Protein AF-A0A538KLI9-F1 (afdb_monomer_lite)

Secondary structure (DSSP, 8-state):
----------SS-TTHHHHHHHHHHH-HHHHHHS-SHHHHHHHHHHHHHHHHHHHHHHHHHS------SSS-HHHHHHTSHHHHHHHHHHHHHHHHHHHHH--TTSPPS--HHHHHHHHHHHHHHHTT-

Structure (mmCIF, N/CA/C/O backbone):
data_AF-A0A538KLI9-F1
#
_entry.id   AF-A0A538KLI9-F1
#
loop_
_atom_site.group_PDB
_atom_site.id
_atom_site.type_symbol
_atom_site.label_atom_id
_atom_site.label_alt_id
_atom_site.label_comp_id
_atom_site.label_asym_id
_atom_site.label_entity_id
_atom_site.label_seq_id
_atom_site.pdbx_PDB_ins_code
_atom_site.Cartn_x
_atom_site.Cartn_y
_atom_site.Cartn_z
_atom_site.occupancy
_atom_site.B_iso_or_equiv
_atom_site.auth_seq_id
_atom_site.auth_comp_id
_atom_site.auth_asym_id
_atom_site.auth_atom_id
_atom_site.pdbx_PDB_model_num
ATOM 1 N N . MET A 1 1 ? 20.007 -25.100 -10.500 1.00 33.69 1 MET A N 1
ATOM 2 C CA . MET A 1 1 ? 20.142 -23.636 -10.361 1.00 33.69 1 MET A CA 1
ATOM 3 C C . MET A 1 1 ? 18.802 -23.105 -9.894 1.00 33.69 1 MET A C 1
ATOM 5 O O . MET A 1 1 ? 17.894 -22.959 -10.701 1.00 33.69 1 MET A O 1
ATOM 9 N N . THR A 1 2 ? 18.644 -22.951 -8.585 1.00 34.31 2 THR A N 1
ATOM 10 C CA . THR A 1 2 ? 17.505 -22.273 -7.959 1.00 34.31 2 THR A CA 1
ATOM 11 C C . THR A 1 2 ? 17.484 -20.839 -8.487 1.00 34.31 2 THR A C 1
ATOM 13 O O . THR A 1 2 ? 18.518 -20.172 -8.437 1.00 34.31 2 THR A O 1
ATOM 16 N N . ARG A 1 3 ? 16.363 -20.380 -9.072 1.00 38.62 3 ARG A N 1
ATOM 17 C CA . ARG A 1 3 ? 16.189 -18.944 -9.347 1.00 38.62 3 ARG A CA 1
ATOM 18 C C . ARG A 1 3 ? 16.449 -18.228 -8.020 1.00 38.62 3 ARG A C 1
ATOM 20 O O . ARG A 1 3 ? 15.915 -18.709 -7.021 1.00 38.62 3 ARG A O 1
ATOM 27 N N . PRO A 1 4 ? 17.275 -17.171 -7.972 1.00 45.72 4 PRO A N 1
ATOM 28 C CA . PRO A 1 4 ? 17.318 -16.345 -6.780 1.00 45.72 4 PRO A CA 1
ATOM 29 C C . PRO A 1 4 ? 15.878 -15.903 -6.543 1.00 45.72 4 PRO A C 1
ATOM 31 O O . PRO A 1 4 ? 15.279 -15.269 -7.412 1.00 45.72 4 PRO A O 1
ATOM 34 N N . GLU A 1 5 ? 15.294 -16.365 -5.441 1.00 45.16 5 GLU A N 1
ATOM 35 C CA . GLU A 1 5 ? 14.025 -15.846 -4.951 1.00 45.16 5 GLU A CA 1
ATOM 36 C C . GLU A 1 5 ? 14.190 -14.333 -4.964 1.00 45.16 5 GLU A C 1
ATOM 38 O O . GLU A 1 5 ? 15.206 -13.840 -4.472 1.00 45.16 5 GLU A O 1
ATOM 43 N N . GLU A 1 6 ? 13.326 -13.618 -5.682 1.00 48.06 6 GLU A N 1
ATOM 44 C CA . GLU A 1 6 ? 13.501 -12.188 -5.892 1.00 48.06 6 GLU A CA 1
ATOM 45 C C . GLU A 1 6 ? 13.534 -11.507 -4.520 1.00 48.06 6 GLU A C 1
ATOM 47 O O . GLU A 1 6 ? 12.506 -11.326 -3.867 1.00 48.06 6 GLU A O 1
ATOM 52 N N . VAL A 1 7 ? 14.740 -11.188 -4.045 1.00 47.38 7 VAL A N 1
ATOM 53 C CA . VAL A 1 7 ? 14.962 -10.492 -2.781 1.00 47.38 7 VAL A CA 1
ATOM 54 C C . VAL A 1 7 ? 14.561 -9.042 -3.019 1.00 47.38 7 VAL A C 1
ATOM 56 O O . VAL A 1 7 ? 15.382 -8.187 -3.348 1.00 47.38 7 VAL A O 1
ATOM 59 N N . TRP A 1 8 ? 13.262 -8.777 -2.936 1.00 54.34 8 TRP A N 1
ATOM 60 C CA . TRP A 1 8 ? 12.710 -7.437 -3.028 1.00 54.34 8 TRP A CA 1
ATOM 61 C C . TRP A 1 8 ? 12.981 -6.712 -1.711 1.00 54.34 8 TRP A C 1
ATOM 63 O O . TRP A 1 8 ? 12.387 -7.033 -0.683 1.00 54.34 8 TRP A O 1
ATOM 73 N N . ILE A 1 9 ? 13.894 -5.739 -1.738 1.00 57.38 9 ILE A N 1
ATOM 74 C CA . ILE A 1 9 ? 14.146 -4.859 -0.594 1.00 57.38 9 ILE A CA 1
ATOM 75 C C . ILE A 1 9 ? 12.858 -4.058 -0.332 1.00 57.38 9 ILE A C 1
ATOM 77 O O . ILE A 1 9 ? 12.334 -3.449 -1.274 1.00 57.38 9 ILE A O 1
ATOM 81 N N . PRO A 1 10 ? 12.317 -4.057 0.899 1.00 59.19 10 PRO A N 1
ATOM 82 C CA . PRO A 1 10 ? 11.134 -3.269 1.214 1.00 59.19 10 PRO A CA 1
ATOM 83 C C . PRO A 1 10 ? 11.416 -1.785 0.946 1.00 59.19 10 PRO A C 1
ATOM 85 O O . PRO A 1 10 ? 12.413 -1.239 1.407 1.00 59.19 10 PRO A O 1
ATOM 88 N N . LEU A 1 11 ? 10.546 -1.136 0.163 1.00 60.56 11 LEU A N 1
ATOM 89 C CA . LEU A 1 11 ? 10.703 0.287 -0.181 1.00 60.56 11 LEU A CA 1
ATOM 90 C C . LEU A 1 11 ? 10.387 1.215 1.002 1.00 60.56 11 LEU A C 1
ATOM 92 O O . LEU A 1 11 ? 10.716 2.396 0.947 1.00 60.56 11 LEU A O 1
ATOM 96 N N . VAL A 1 12 ? 9.720 0.695 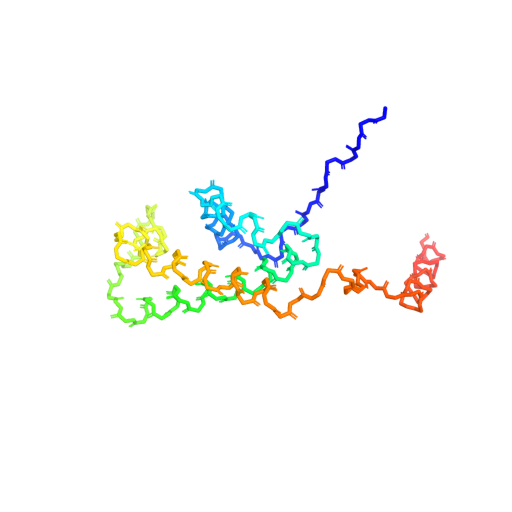2.036 1.00 70.44 12 VAL A N 1
ATOM 97 C CA . VAL A 1 12 ? 9.333 1.411 3.254 1.00 70.44 12 VAL A CA 1
ATOM 98 C C . VAL A 1 12 ? 9.532 0.491 4.453 1.00 70.44 12 VAL A C 1
ATOM 100 O O . VAL A 1 12 ? 9.225 -0.701 4.375 1.00 70.44 12 VAL A O 1
ATOM 103 N N . ASP A 1 13 ? 10.035 1.066 5.543 1.00 69.50 13 ASP A N 1
ATOM 104 C CA . ASP A 1 13 ? 10.257 0.370 6.808 1.00 69.50 13 ASP A CA 1
ATOM 105 C C . ASP A 1 13 ? 8.944 -0.101 7.461 1.00 69.50 13 ASP A C 1
ATOM 107 O O . ASP A 1 13 ? 7.830 0.333 7.141 1.00 69.50 13 ASP A O 1
ATOM 111 N N . GLU A 1 14 ? 9.077 -1.019 8.414 1.00 73.56 14 GLU A N 1
ATOM 112 C CA . GLU A 1 14 ? 7.957 -1.477 9.228 1.00 73.56 14 GLU A CA 1
ATOM 113 C C . GLU A 1 14 ? 7.344 -0.325 10.050 1.00 73.56 14 GLU A C 1
ATOM 115 O O . GLU A 1 14 ? 8.064 0.568 10.507 1.00 73.56 14 GLU A O 1
ATOM 120 N N . PRO A 1 15 ? 6.010 -0.324 10.264 1.00 84.50 15 PRO A N 1
ATOM 121 C CA . PRO A 1 15 ? 5.078 -1.436 10.019 1.00 84.50 15 PRO A CA 1
ATOM 122 C C . PRO A 1 15 ? 4.242 -1.328 8.729 1.00 84.50 15 PRO A C 1
ATOM 124 O O . PRO A 1 15 ? 3.465 -2.235 8.430 1.00 84.50 15 PRO A O 1
ATOM 127 N N . ILE A 1 16 ? 4.371 -0.248 7.951 1.00 88.56 16 ILE A N 1
ATOM 128 C CA . ILE A 1 16 ? 3.507 0.004 6.778 1.00 88.56 16 ILE A CA 1
ATOM 129 C C . ILE A 1 16 ? 3.690 -1.071 5.701 1.00 88.56 16 ILE A C 1
ATOM 131 O O . ILE A 1 16 ? 2.699 -1.549 5.143 1.00 88.56 16 ILE A O 1
ATOM 135 N N . GLY A 1 17 ? 4.937 -1.484 5.444 1.00 89.00 17 GLY A N 1
ATOM 136 C CA . GLY A 1 17 ? 5.234 -2.557 4.494 1.00 89.00 17 GLY A CA 1
ATOM 137 C C . GLY A 1 17 ? 4.480 -3.850 4.818 1.00 89.00 17 GLY A C 1
ATOM 138 O O . GLY A 1 17 ? 3.825 -4.425 3.949 1.00 89.00 17 GLY A O 1
ATOM 139 N N . THR A 1 18 ? 4.489 -4.250 6.092 1.00 90.50 18 THR A N 1
ATOM 140 C CA . THR A 1 18 ? 3.804 -5.451 6.593 1.00 90.50 18 THR A CA 1
ATOM 141 C C . THR A 1 18 ? 2.287 -5.343 6.474 1.00 90.50 18 THR A C 1
ATOM 143 O O . THR A 1 18 ? 1.637 -6.310 6.081 1.00 90.50 18 THR A O 1
ATOM 146 N N . ILE A 1 19 ? 1.710 -4.168 6.748 1.00 93.12 19 ILE A N 1
ATOM 147 C CA . ILE A 1 19 ? 0.264 -3.933 6.606 1.00 93.12 19 ILE A CA 1
ATOM 148 C C . ILE A 1 19 ? -0.176 -4.143 5.157 1.00 93.12 19 ILE A C 1
ATOM 150 O O . ILE A 1 19 ? -1.122 -4.884 4.907 1.00 93.12 19 ILE A O 1
ATOM 154 N N . VAL A 1 20 ? 0.514 -3.521 4.198 1.00 94.69 20 VAL A N 1
ATOM 155 C CA . VAL A 1 20 ? 0.164 -3.663 2.776 1.00 94.69 20 VAL A CA 1
ATOM 156 C C . VAL A 1 20 ? 0.367 -5.101 2.304 1.00 94.69 20 VAL A C 1
ATOM 158 O O . VAL A 1 20 ? -0.502 -5.623 1.612 1.00 94.69 20 VAL A O 1
ATOM 161 N N . ALA A 1 21 ? 1.458 -5.759 2.709 1.00 92.38 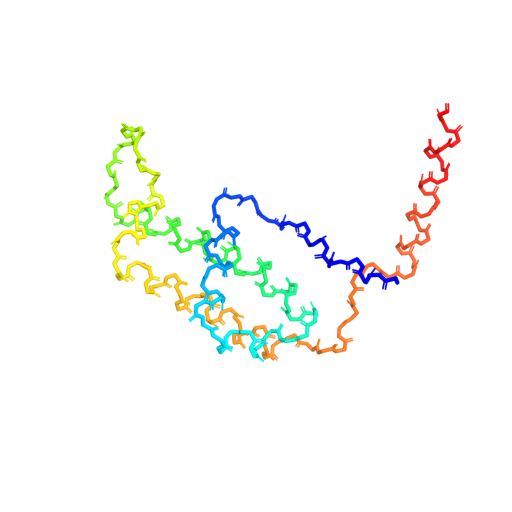21 ALA A N 1
ATOM 162 C CA . ALA A 1 21 ? 1.710 -7.155 2.357 1.00 92.38 21 ALA A CA 1
ATOM 163 C C . ALA A 1 21 ? 0.612 -8.094 2.884 1.00 92.38 21 ALA A C 1
ATOM 165 O O . ALA A 1 21 ? 0.139 -8.954 2.144 1.00 92.38 21 ALA A O 1
ATOM 166 N N . GLN A 1 22 ? 0.163 -7.902 4.129 1.00 93.94 22 GLN A N 1
ATOM 167 C CA . GLN A 1 22 ? -0.929 -8.691 4.699 1.00 93.94 22 GLN A CA 1
ATOM 168 C C . GLN A 1 22 ? -2.252 -8.439 3.966 1.00 93.94 22 GLN A C 1
ATOM 170 O O . GLN A 1 22 ? -2.953 -9.386 3.631 1.00 93.94 22 GLN A O 1
ATOM 175 N N . ILE A 1 23 ? -2.580 -7.176 3.673 1.00 96.00 23 ILE A N 1
ATOM 176 C CA . ILE A 1 23 ? -3.797 -6.818 2.928 1.00 96.00 23 ILE A CA 1
ATOM 177 C C . ILE A 1 23 ? -3.779 -7.441 1.529 1.00 96.00 23 ILE A C 1
ATOM 179 O O . ILE A 1 23 ? -4.791 -7.975 1.093 1.00 96.00 23 ILE A O 1
ATOM 183 N N . GLN A 1 24 ? -2.641 -7.404 0.836 1.00 95.12 24 GLN A N 1
ATOM 184 C CA . GLN A 1 24 ? -2.484 -8.042 -0.470 1.00 95.12 24 GLN A CA 1
ATOM 185 C C . GLN A 1 24 ? -2.700 -9.563 -0.379 1.00 95.12 24 GLN A C 1
ATOM 187 O O . GLN A 1 24 ? -3.482 -10.110 -1.149 1.00 95.12 24 GLN A O 1
ATOM 192 N N . ALA A 1 25 ? -2.090 -10.229 0.608 1.00 94.62 25 ALA A N 1
ATOM 193 C CA . ALA A 1 25 ? -2.254 -11.669 0.820 1.00 94.62 25 ALA A CA 1
ATOM 194 C C . ALA A 1 25 ? -3.702 -12.075 1.165 1.00 94.62 25 ALA A C 1
ATOM 196 O O . ALA A 1 25 ? -4.154 -13.150 0.767 1.00 94.62 25 ALA A O 1
ATOM 197 N N . ASP A 1 26 ? -4.436 -11.219 1.880 1.00 96.44 26 ASP A N 1
ATOM 198 C CA . ASP A 1 26 ? -5.831 -11.459 2.271 1.00 96.44 26 ASP A CA 1
ATOM 199 C C . ASP A 1 26 ? -6.835 -11.184 1.126 1.00 96.44 26 ASP A C 1
ATOM 201 O O . ASP A 1 26 ? -8.006 -11.571 1.218 1.00 96.44 26 ASP A O 1
ATOM 205 N N . HIS A 1 27 ? -6.406 -10.522 0.045 1.00 96.38 27 HIS A N 1
ATOM 206 C CA . HIS A 1 27 ? -7.262 -10.032 -1.039 1.00 96.38 27 HIS A CA 1
ATOM 207 C C . HIS A 1 27 ? -6.689 -10.381 -2.416 1.00 96.38 27 HIS A C 1
ATOM 209 O O . HIS A 1 27 ? -6.056 -9.556 -3.074 1.00 96.38 27 HIS A O 1
ATOM 215 N N . ALA A 1 28 ? -6.967 -11.602 -2.881 1.00 94.12 28 ALA A N 1
ATOM 216 C CA . ALA A 1 28 ? -6.472 -12.133 -4.156 1.00 94.12 28 ALA A CA 1
ATOM 217 C C . ALA A 1 28 ? -6.842 -11.275 -5.384 1.00 94.12 28 ALA A C 1
ATOM 219 O O . ALA A 1 28 ? -6.159 -11.320 -6.406 1.00 94.12 28 ALA A O 1
ATOM 220 N N . GLU A 1 29 ? -7.908 -10.475 -5.305 1.00 96.19 29 GLU A N 1
ATOM 221 C CA . GLU A 1 29 ? -8.260 -9.511 -6.347 1.00 96.19 29 GLU A CA 1
ATOM 222 C C . GLU A 1 29 ? -7.195 -8.421 -6.550 1.00 96.19 29 GLU A C 1
ATOM 224 O O . GLU A 1 29 ? -7.055 -7.916 -7.660 1.00 96.19 29 GLU A O 1
ATOM 229 N N . ILE A 1 30 ? -6.419 -8.083 -5.513 1.00 97.38 30 ILE A N 1
ATOM 230 C CA . ILE A 1 30 ? -5.311 -7.126 -5.608 1.00 97.38 30 ILE A CA 1
ATOM 231 C C . ILE A 1 30 ? -4.188 -7.729 -6.446 1.00 97.38 30 ILE A C 1
ATOM 233 O O . ILE A 1 30 ? -3.707 -7.067 -7.360 1.00 97.38 30 ILE A O 1
ATOM 237 N N . ASP A 1 31 ? -3.818 -8.987 -6.191 1.00 94.31 31 ASP A N 1
ATOM 238 C CA . ASP A 1 31 ? -2.762 -9.681 -6.938 1.00 94.31 31 ASP A CA 1
ATOM 239 C C . ASP A 1 31 ? -3.060 -9.736 -8.437 1.00 94.31 31 ASP A C 1
ATOM 241 O O . ASP A 1 31 ? -2.172 -9.500 -9.252 1.00 94.31 31 ASP A O 1
ATOM 245 N N . ALA A 1 32 ? -4.320 -9.976 -8.804 1.00 94.94 32 ALA A N 1
ATOM 246 C CA . ALA A 1 32 ? -4.743 -9.988 -10.201 1.00 94.94 32 ALA A CA 1
ATOM 247 C C . ALA A 1 32 ? -4.616 -8.613 -10.888 1.00 94.94 32 ALA A C 1
ATOM 249 O O . ALA A 1 32 ? -4.452 -8.552 -12.102 1.00 94.94 32 ALA A O 1
ATOM 250 N N . LEU A 1 33 ? -4.699 -7.511 -10.135 1.00 96.56 33 LEU A N 1
ATOM 251 C CA . LEU A 1 33 ? -4.576 -6.148 -10.664 1.00 96.56 33 LEU A CA 1
ATOM 252 C C . LEU A 1 33 ? -3.117 -5.705 -10.836 1.00 96.56 33 LEU A C 1
ATOM 254 O O . LEU A 1 33 ? -2.847 -4.780 -11.604 1.00 96.56 33 LEU A O 1
ATOM 258 N N . VAL A 1 34 ? -2.179 -6.331 -10.120 1.00 95.50 34 VAL A N 1
ATOM 259 C CA . VAL A 1 34 ? -0.762 -5.927 -10.075 1.00 95.50 34 VAL A CA 1
ATOM 260 C C . VAL A 1 34 ? 0.180 -7.061 -10.482 1.00 95.50 34 VAL A C 1
ATOM 262 O O . VAL A 1 34 ? 1.306 -7.159 -9.999 1.00 95.50 34 VAL A O 1
ATOM 265 N N . ASP A 1 35 ? -0.289 -7.908 -11.394 1.00 94.44 35 ASP A N 1
ATOM 266 C CA . ASP A 1 35 ? 0.345 -9.156 -11.827 1.00 94.44 35 ASP A CA 1
ATOM 267 C C . ASP A 1 35 ? 1.618 -8.972 -12.673 1.00 94.44 35 ASP A C 1
ATOM 269 O O . ASP A 1 35 ? 2.395 -9.916 -12.845 1.00 94.44 35 ASP A O 1
ATOM 273 N N . THR A 1 36 ? 1.871 -7.761 -13.170 1.00 92.75 36 THR A N 1
ATOM 274 C CA . THR A 1 36 ? 3.113 -7.413 -13.867 1.00 92.75 36 THR A CA 1
ATOM 275 C C . THR A 1 36 ? 4.114 -6.734 -12.934 1.00 92.75 36 THR A C 1
ATOM 277 O O . THR A 1 36 ? 3.719 -5.985 -12.035 1.00 92.75 36 THR A O 1
ATOM 280 N N . PRO A 1 37 ? 5.435 -6.916 -13.128 1.00 90.75 37 PRO A N 1
ATOM 281 C CA . PRO A 1 37 ? 6.411 -6.313 -12.222 1.00 90.75 37 PRO A CA 1
ATOM 282 C C . PRO A 1 37 ? 6.371 -4.769 -12.225 1.00 90.75 37 PRO A C 1
ATOM 284 O O . PRO A 1 37 ? 6.642 -4.148 -11.198 1.00 90.75 37 PRO A O 1
ATOM 287 N N . GLN A 1 38 ? 5.977 -4.143 -13.343 1.00 90.50 38 GLN A N 1
ATOM 288 C CA . GLN A 1 38 ? 5.708 -2.703 -13.466 1.00 90.50 38 GLN A CA 1
ATOM 289 C C . GLN A 1 38 ? 4.611 -2.258 -12.504 1.00 90.50 38 GLN A C 1
ATOM 291 O O . GLN A 1 38 ? 4.806 -1.331 -11.710 1.00 90.50 38 GLN A O 1
ATOM 296 N N . ARG A 1 39 ? 3.463 -2.937 -12.565 1.00 94.25 39 ARG A N 1
ATOM 297 C CA . ARG A 1 39 ? 2.315 -2.637 -11.715 1.00 94.25 39 ARG A CA 1
ATOM 298 C C . ARG A 1 39 ? 2.613 -2.962 -10.263 1.00 94.25 39 ARG A C 1
ATOM 300 O O . ARG A 1 39 ? 2.335 -2.129 -9.412 1.00 94.25 39 ARG A O 1
ATOM 307 N N . LEU A 1 40 ? 3.259 -4.087 -9.966 1.00 93.25 40 LEU A N 1
ATOM 308 C CA . LEU A 1 40 ? 3.635 -4.450 -8.600 1.00 93.25 40 LEU A CA 1
ATOM 309 C C . LEU A 1 40 ? 4.538 -3.393 -7.947 1.00 93.25 40 LEU A C 1
ATOM 311 O O . LEU A 1 40 ? 4.325 -3.013 -6.793 1.00 93.25 40 LEU A O 1
ATOM 315 N N . LEU A 1 41 ? 5.532 -2.887 -8.684 1.00 91.19 41 LEU A N 1
ATOM 316 C CA . LEU A 1 41 ? 6.431 -1.845 -8.192 1.00 91.19 41 LEU A CA 1
ATOM 317 C C . LEU A 1 41 ? 5.686 -0.527 -7.931 1.00 91.19 41 LEU A C 1
ATOM 319 O O . LEU A 1 41 ? 5.845 0.078 -6.864 1.00 91.19 41 LEU A O 1
ATOM 323 N N . ALA A 1 42 ? 4.863 -0.092 -8.888 1.00 93.06 42 ALA A N 1
ATOM 324 C CA . ALA A 1 42 ? 4.053 1.114 -8.748 1.00 93.06 42 ALA A CA 1
ATOM 325 C C . ALA A 1 42 ? 3.067 0.985 -7.578 1.00 93.06 42 ALA A C 1
ATOM 327 O O . ALA A 1 42 ? 3.003 1.866 -6.721 1.00 93.06 42 ALA A O 1
ATOM 328 N N . PHE A 1 43 ? 2.369 -0.146 -7.493 1.00 95.75 43 PHE A N 1
ATOM 329 C CA . PHE A 1 43 ? 1.435 -0.467 -6.425 1.00 95.75 43 PHE A CA 1
ATOM 330 C C . PHE A 1 43 ? 2.087 -0.368 -5.057 1.00 95.75 43 PHE A C 1
ATOM 332 O O . PHE A 1 43 ? 1.603 0.399 -4.234 1.00 95.75 43 PHE A O 1
ATOM 339 N N . ARG A 1 44 ? 3.211 -1.053 -4.815 1.00 93.06 44 ARG A N 1
ATOM 340 C CA . ARG A 1 44 ? 3.900 -0.985 -3.516 1.00 93.06 44 ARG A CA 1
ATOM 341 C C . ARG A 1 44 ? 4.279 0.449 -3.156 1.00 93.06 44 ARG A C 1
ATOM 343 O O . ARG A 1 44 ? 3.994 0.897 -2.050 1.00 93.06 44 ARG A O 1
ATOM 350 N N . THR A 1 45 ? 4.849 1.186 -4.109 1.00 91.62 45 THR A N 1
ATOM 351 C CA . THR A 1 45 ? 5.254 2.586 -3.909 1.00 91.62 45 THR A CA 1
ATOM 352 C C . THR A 1 45 ? 4.075 3.455 -3.470 1.00 91.62 45 THR A C 1
ATOM 354 O O . THR A 1 45 ? 4.150 4.146 -2.453 1.00 91.62 45 THR A O 1
ATOM 357 N N . PHE A 1 46 ? 2.963 3.407 -4.206 1.00 95.38 46 PHE A N 1
ATOM 358 C CA . PHE A 1 46 ? 1.804 4.248 -3.916 1.00 95.38 46 PHE A CA 1
ATOM 359 C C . PHE A 1 46 ? 0.985 3.747 -2.725 1.00 95.38 46 PHE A C 1
ATOM 361 O O . PHE A 1 46 ? 0.477 4.564 -1.958 1.00 95.38 46 PHE A O 1
ATOM 368 N N . ALA A 1 47 ? 0.889 2.433 -2.520 1.00 96.38 47 ALA A N 1
ATOM 369 C CA . ALA A 1 47 ? 0.165 1.841 -1.403 1.00 96.38 47 ALA A CA 1
ATOM 370 C C . ALA A 1 47 ? 0.820 2.217 -0.074 1.00 96.38 47 ALA A C 1
ATOM 372 O O . ALA A 1 47 ? 0.114 2.619 0.848 1.00 96.38 47 ALA A O 1
ATOM 373 N N . TYR A 1 48 ? 2.155 2.189 0.019 1.00 94.44 48 TYR A N 1
ATOM 374 C CA . TYR A 1 48 ? 2.849 2.610 1.238 1.00 94.44 48 TYR A CA 1
ATOM 375 C C . TYR A 1 48 ? 2.566 4.074 1.588 1.00 94.44 48 TYR A C 1
ATOM 377 O O . TYR A 1 48 ? 2.240 4.387 2.734 1.00 94.44 48 TYR A O 1
ATOM 385 N N . ILE A 1 49 ? 2.610 4.966 0.593 1.00 93.50 49 ILE A N 1
ATOM 386 C CA . ILE A 1 49 ? 2.279 6.384 0.784 1.00 93.50 49 ILE A CA 1
ATOM 387 C C . ILE A 1 49 ? 0.818 6.528 1.221 1.00 93.50 49 ILE A C 1
ATOM 389 O O . ILE A 1 49 ? 0.525 7.215 2.200 1.00 93.50 49 ILE A O 1
ATOM 393 N N . ARG A 1 50 ? -0.113 5.871 0.519 1.00 96.56 50 ARG A N 1
ATOM 394 C CA . ARG A 1 50 ? -1.547 6.016 0.775 1.00 96.56 50 ARG A CA 1
ATOM 395 C C . ARG A 1 50 ? -1.946 5.483 2.148 1.00 96.56 50 ARG A C 1
ATOM 397 O O . ARG A 1 50 ? -2.725 6.139 2.834 1.00 96.56 50 ARG A O 1
ATOM 404 N N . VAL A 1 51 ? -1.388 4.349 2.568 1.00 96.19 51 VAL A N 1
ATOM 405 C CA . VAL A 1 51 ? -1.601 3.803 3.914 1.00 96.19 51 VAL A CA 1
ATOM 406 C C . VAL A 1 51 ? -1.048 4.747 4.975 1.00 96.19 51 VAL A C 1
ATOM 408 O O . VAL A 1 51 ? -1.758 5.040 5.932 1.00 96.19 51 VAL A O 1
ATOM 411 N N . GLY A 1 52 ? 0.159 5.293 4.790 1.00 93.00 52 GLY A N 1
ATOM 412 C CA . GLY A 1 52 ? 0.716 6.286 5.713 1.00 93.00 52 GLY A CA 1
ATOM 413 C C . GLY A 1 52 ? -0.182 7.518 5.878 1.00 93.00 52 GLY A C 1
ATOM 414 O O . GLY A 1 52 ? -0.412 7.963 7.000 1.00 93.00 52 GLY A O 1
ATOM 415 N N . LEU A 1 53 ? -0.749 8.025 4.777 1.00 95.12 53 LEU A N 1
ATOM 416 C CA . LEU A 1 53 ? -1.685 9.153 4.806 1.00 95.12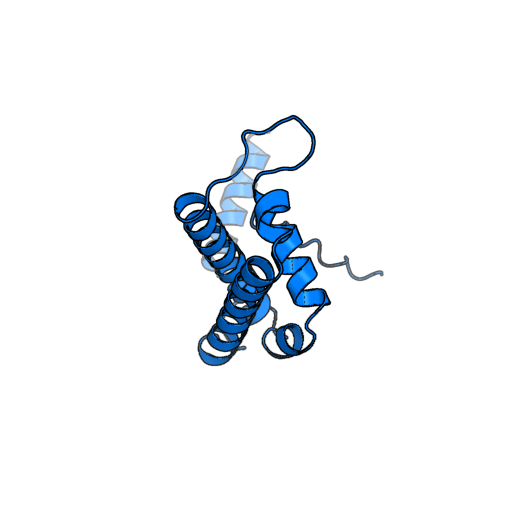 53 LEU A CA 1
ATOM 417 C C . LEU A 1 53 ? -2.972 8.824 5.569 1.00 95.12 53 LEU A C 1
ATOM 419 O O . LEU A 1 53 ? -3.366 9.596 6.435 1.00 95.12 53 LEU A O 1
ATOM 423 N N . VAL A 1 54 ? -3.606 7.684 5.280 1.00 96.62 54 VAL A N 1
ATOM 424 C CA . VAL A 1 54 ? -4.854 7.279 5.952 1.00 96.62 54 VAL A CA 1
ATOM 425 C C . VAL A 1 54 ? -4.624 7.031 7.440 1.00 96.62 54 VAL A C 1
ATOM 427 O O . VAL A 1 54 ? -5.430 7.457 8.260 1.00 96.62 54 VAL A O 1
ATOM 430 N N . LEU A 1 55 ? -3.519 6.379 7.810 1.00 94.31 55 LEU A N 1
ATOM 431 C CA . LEU A 1 55 ? -3.158 6.180 9.214 1.00 94.31 55 LEU A CA 1
ATOM 432 C C . LEU A 1 55 ? -2.892 7.511 9.926 1.00 94.31 55 LEU A C 1
ATOM 434 O O . LEU A 1 55 ? -3.314 7.677 11.065 1.00 94.31 55 LEU A O 1
ATOM 438 N N . GLY A 1 56 ? -2.225 8.458 9.261 1.00 92.75 56 GLY A N 1
ATOM 439 C CA . GLY A 1 56 ? -1.994 9.798 9.800 1.00 92.75 56 GLY A CA 1
ATOM 440 C C . GLY A 1 56 ? -3.286 10.595 9.985 1.00 92.75 56 GLY A C 1
ATOM 441 O O . GLY A 1 56 ? -3.461 11.241 11.012 1.00 92.75 56 GLY A O 1
ATOM 442 N N . GLU A 1 57 ? -4.210 10.514 9.029 1.00 95.31 57 GLU A N 1
ATOM 443 C CA . GLU A 1 57 ? -5.537 11.130 9.123 1.00 95.31 57 GLU A CA 1
ATOM 444 C C . GLU A 1 57 ? -6.328 10.544 10.299 1.00 95.31 57 GLU A C 1
ATOM 446 O O . GLU A 1 57 ? -6.762 11.282 11.178 1.00 95.31 57 GLU A O 1
ATOM 451 N N . LEU A 1 58 ? -6.401 9.213 10.391 1.00 95.19 58 LEU A N 1
ATOM 452 C CA . LEU A 1 58 ? -7.048 8.523 11.506 1.00 95.19 58 LEU A CA 1
ATOM 453 C C . LEU A 1 58 ? -6.419 8.871 12.862 1.00 95.19 58 LEU A C 1
ATOM 455 O O . LEU A 1 58 ? -7.145 9.010 13.841 1.00 95.19 58 LEU A O 1
ATOM 459 N N . LEU A 1 59 ? -5.094 9.028 12.930 1.00 91.81 59 LEU A N 1
ATOM 460 C CA . LEU A 1 59 ? -4.396 9.439 14.149 1.00 91.81 59 LEU A CA 1
ATOM 461 C C . LEU A 1 59 ? -4.776 10.862 14.585 1.00 91.81 59 LEU A C 1
ATOM 463 O O . LEU A 1 59 ? -4.846 11.132 15.777 1.00 91.81 59 LEU A O 1
ATOM 467 N N . VAL A 1 60 ? -4.984 11.779 13.637 1.00 91.75 60 VAL A N 1
ATOM 468 C CA . VAL A 1 60 ? -5.377 13.166 13.937 1.00 91.75 60 VAL A CA 1
ATOM 469 C C . VAL A 1 60 ? -6.858 13.258 14.308 1.00 91.75 60 VAL A C 1
ATOM 471 O O . VAL A 1 60 ? -7.229 14.069 15.152 1.00 91.75 60 VAL A O 1
ATOM 474 N N . GLU A 1 61 ? -7.703 12.448 13.675 1.00 93.19 61 GLU A N 1
ATOM 475 C CA . GLU A 1 61 ? -9.158 12.473 13.856 1.00 93.19 61 GLU A CA 1
ATOM 476 C C . GLU A 1 61 ? -9.635 11.758 15.126 1.00 93.19 61 GLU A C 1
ATOM 478 O O . GLU A 1 61 ? -10.760 11.998 15.565 1.00 93.19 61 GLU A O 1
ATOM 483 N N . ASN A 1 62 ? -8.822 10.870 15.705 1.00 89.81 62 ASN A N 1
ATOM 484 C CA . ASN A 1 62 ? -9.248 9.990 16.789 1.00 89.81 62 ASN A CA 1
ATOM 485 C C . ASN A 1 62 ? -8.272 10.039 17.964 1.00 89.81 62 ASN A C 1
ATOM 487 O O . ASN A 1 62 ? -7.057 9.969 17.786 1.00 89.81 62 ASN A O 1
ATOM 491 N N . ASP A 1 63 ? -8.816 10.093 19.178 1.00 84.06 63 ASP A N 1
ATOM 492 C CA . ASP A 1 63 ? -8.011 10.028 20.393 1.00 84.06 63 ASP A CA 1
ATOM 493 C C . ASP A 1 63 ? -7.399 8.630 20.550 1.00 84.06 63 ASP A C 1
ATOM 495 O O . ASP A 1 63 ? -8.104 7.622 20.651 1.00 84.06 63 ASP A O 1
ATOM 499 N N . ILE A 1 64 ? -6.069 8.579 20.589 1.00 85.06 64 ILE A N 1
ATOM 500 C CA . ILE A 1 64 ? -5.293 7.363 20.838 1.00 85.06 64 ILE A CA 1
ATOM 501 C C . ILE A 1 64 ? -4.681 7.444 22.229 1.00 85.06 64 ILE A C 1
ATOM 503 O O . ILE A 1 64 ? -4.128 8.475 22.622 1.00 85.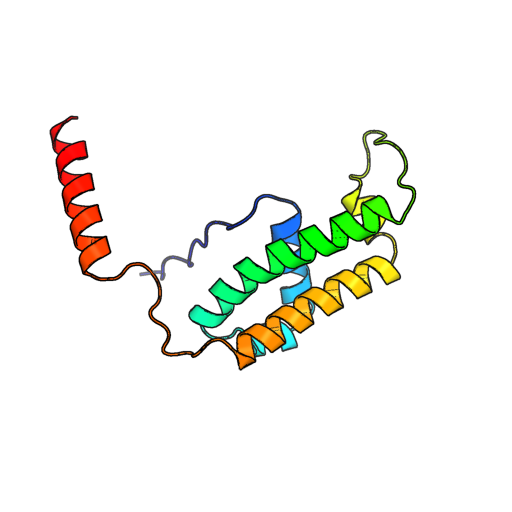06 64 ILE A O 1
ATOM 507 N N . GLU A 1 65 ? -4.757 6.344 22.981 1.00 82.31 65 GLU A N 1
ATOM 508 C CA . GLU A 1 65 ? -4.162 6.301 24.309 1.00 82.31 65 GLU A CA 1
ATOM 509 C C . GLU A 1 65 ? -2.635 6.461 24.214 1.00 82.31 65 GLU A C 1
ATOM 511 O O . GLU A 1 65 ? -1.994 5.838 23.352 1.00 82.31 65 GLU A O 1
ATOM 516 N N . PRO A 1 66 ? -2.019 7.250 25.117 1.00 80.06 66 PRO A N 1
ATOM 517 C CA . PRO A 1 66 ? -0.573 7.373 25.182 1.00 80.06 66 PRO A CA 1
ATOM 518 C C . PRO A 1 66 ? 0.100 6.004 25.273 1.00 80.06 66 PRO A C 1
ATOM 520 O O . PRO A 1 66 ? -0.374 5.099 25.963 1.00 80.06 66 PRO A O 1
ATOM 523 N N . TYR A 1 67 ? 1.235 5.860 24.592 1.00 78.94 67 TYR A N 1
ATOM 524 C CA . TYR A 1 67 ? 1.947 4.591 24.529 1.00 78.94 67 TYR A CA 1
ATOM 525 C C . TYR A 1 67 ? 2.301 4.069 25.930 1.00 78.94 67 TYR A C 1
ATOM 527 O O . TYR A 1 67 ? 3.094 4.670 26.653 1.00 78.94 67 TYR A O 1
ATOM 535 N N . ASN A 1 68 ? 1.726 2.921 26.294 1.00 76.19 68 ASN A N 1
ATOM 536 C CA . ASN A 1 68 ? 1.888 2.283 27.604 1.00 76.19 68 ASN A CA 1
ATOM 537 C C . ASN A 1 68 ? 2.856 1.081 27.585 1.00 76.19 68 ASN A C 1
ATOM 539 O O . ASN A 1 68 ? 2.909 0.318 28.547 1.00 76.19 68 ASN A O 1
ATOM 543 N N . GLY A 1 69 ? 3.609 0.892 26.493 1.00 73.50 69 GLY A N 1
ATOM 544 C CA . GLY A 1 69 ? 4.577 -0.202 26.351 1.00 73.50 69 GLY A CA 1
ATOM 545 C C . GLY A 1 69 ? 4.020 -1.516 25.792 1.00 73.50 69 GLY A C 1
ATOM 546 O O . GLY A 1 69 ? 4.768 -2.487 25.738 1.00 73.50 69 GLY A O 1
ATOM 547 N N . SER A 1 70 ? 2.741 -1.572 25.395 1.00 75.62 70 SER A N 1
ATOM 548 C CA . SER A 1 70 ? 2.112 -2.803 24.880 1.00 75.62 70 SER A CA 1
ATOM 549 C C . SER A 1 70 ? 1.772 -2.758 23.387 1.00 75.62 70 SER A C 1
ATOM 551 O O . SER A 1 70 ? 2.247 -3.595 22.626 1.00 75.62 70 SER A O 1
ATOM 553 N N . LYS A 1 71 ? 0.953 -1.791 22.961 1.00 78.56 71 LYS A N 1
ATOM 554 C CA . LYS A 1 71 ? 0.458 -1.645 21.587 1.00 78.56 71 LYS A CA 1
ATOM 555 C C . LYS A 1 71 ? 0.959 -0.350 20.977 1.00 78.56 71 LYS A C 1
ATOM 557 O O . LYS A 1 71 ? 0.859 0.705 21.609 1.00 78.56 71 LYS A O 1
ATOM 562 N N . THR A 1 72 ? 1.452 -0.413 19.745 1.00 87.75 72 THR A N 1
ATOM 563 C CA . THR A 1 72 ? 1.745 0.805 18.984 1.00 87.75 72 THR A CA 1
ATOM 564 C C . THR A 1 72 ? 0.445 1.562 18.697 1.00 87.75 72 THR A C 1
ATOM 566 O O . THR A 1 72 ? -0.648 0.997 18.759 1.00 87.75 72 THR A O 1
ATOM 569 N N . TRP A 1 73 ? 0.535 2.851 18.368 1.00 88.38 73 TRP A N 1
ATOM 570 C CA . TRP A 1 73 ? -0.645 3.631 17.970 1.00 88.38 73 TRP A CA 1
ATOM 571 C C . TRP A 1 73 ? -1.324 3.048 16.716 1.00 88.38 73 TRP A C 1
ATOM 573 O O . TRP A 1 73 ? -2.543 3.119 16.582 1.00 88.38 73 TRP A O 1
ATOM 583 N N . ILE A 1 74 ? -0.554 2.393 15.840 1.00 90.69 74 ILE A N 1
ATOM 584 C CA . ILE A 1 74 ? -1.066 1.679 14.666 1.00 90.69 74 ILE A CA 1
ATOM 585 C C . ILE A 1 74 ? -1.865 0.445 15.090 1.00 90.69 74 ILE A C 1
ATOM 587 O O . ILE A 1 74 ? -2.964 0.241 14.584 1.00 90.69 74 ILE A O 1
ATOM 591 N N . ASP A 1 75 ? -1.376 -0.340 16.055 1.00 90.12 75 ASP A N 1
ATOM 592 C CA . ASP A 1 75 ? -2.116 -1.498 16.582 1.00 90.12 75 ASP A CA 1
ATOM 593 C C . ASP A 1 75 ? -3.423 -1.083 17.269 1.00 90.12 75 ASP A C 1
ATOM 595 O O . ASP A 1 75 ? -4.416 -1.810 17.223 1.00 90.12 75 ASP A O 1
ATOM 599 N N . GLN A 1 76 ? -3.429 0.083 17.924 1.00 90.44 76 GLN A N 1
ATOM 600 C CA . GLN A 1 76 ? -4.638 0.650 18.521 1.00 90.44 76 GLN A CA 1
ATOM 601 C C . GLN A 1 76 ? -5.656 1.041 17.441 1.00 90.44 76 GLN A C 1
ATOM 603 O O . GLN A 1 76 ? -6.809 0.619 17.521 1.00 90.44 76 GLN A O 1
ATOM 608 N N . LEU A 1 77 ? -5.224 1.763 16.400 1.00 92.62 77 LEU A N 1
ATOM 609 C CA . LEU A 1 77 ? -6.083 2.144 15.276 1.00 92.62 77 LEU A CA 1
ATOM 610 C C . LEU A 1 77 ? -6.629 0.925 14.526 1.00 92.62 77 LEU A C 1
ATOM 612 O O . LEU A 1 77 ? -7.834 0.801 14.326 1.00 92.62 77 LEU A O 1
ATOM 616 N N . LEU A 1 78 ? -5.760 -0.005 14.134 1.00 93.12 78 LEU A N 1
ATOM 617 C CA . LEU A 1 78 ? -6.148 -1.174 13.340 1.00 93.12 78 LEU A CA 1
ATOM 618 C C . LEU A 1 78 ? -6.902 -2.241 14.146 1.00 93.12 78 LEU A C 1
ATOM 620 O O . LEU A 1 78 ? -7.445 -3.178 13.561 1.00 93.12 78 LEU A O 1
ATOM 624 N N . GLY A 1 79 ? -6.979 -2.089 15.472 1.00 92.06 79 GLY A N 1
ATOM 625 C CA . GLY A 1 79 ? -7.900 -2.843 16.318 1.00 92.06 79 GLY A CA 1
ATOM 626 C C . GLY A 1 79 ? -9.371 -2.487 16.076 1.00 92.06 79 GLY A C 1
ATOM 627 O O . GLY A 1 79 ? -10.242 -3.315 16.346 1.00 92.06 79 GLY A O 1
ATOM 628 N N . ASN A 1 80 ? -9.659 -1.294 15.541 1.00 94.62 80 ASN A N 1
ATOM 629 C CA . ASN A 1 80 ? -11.002 -0.920 15.115 1.00 94.62 80 ASN A CA 1
ATOM 630 C C . ASN A 1 80 ? -11.278 -1.468 13.695 1.00 94.62 80 ASN A C 1
ATOM 632 O O . ASN A 1 80 ? -10.561 -1.118 12.749 1.00 94.62 80 ASN A O 1
ATOM 636 N N . PRO A 1 81 ? -12.321 -2.301 13.505 1.00 96.06 81 PRO A N 1
ATOM 637 C CA . PRO A 1 81 ? -12.630 -2.893 12.204 1.00 96.06 81 PRO A CA 1
ATOM 638 C C . PRO A 1 81 ? -12.997 -1.863 11.128 1.00 96.06 81 PRO A C 1
ATOM 640 O O . PRO A 1 81 ? -12.713 -2.102 9.957 1.00 96.06 81 PRO A O 1
ATOM 643 N N . GLU A 1 82 ? -13.583 -0.721 11.495 1.00 96.56 82 GLU A N 1
ATOM 644 C CA . GLU A 1 82 ? -13.940 0.344 10.550 1.00 96.56 82 GLU A CA 1
ATOM 645 C C . GLU A 1 82 ? -12.689 1.028 9.989 1.00 96.56 82 GLU A C 1
ATOM 647 O O . GLU A 1 82 ? -12.546 1.206 8.779 1.00 96.56 82 GLU A O 1
ATOM 652 N N . TYR A 1 83 ? -11.720 1.327 10.855 1.00 96.06 83 TYR A N 1
ATOM 653 C CA . TYR A 1 83 ? -10.447 1.914 10.438 1.00 96.06 83 TYR A CA 1
ATOM 654 C C . TYR A 1 83 ? -9.641 0.932 9.592 1.00 96.06 83 TYR A C 1
ATOM 656 O O . TYR A 1 83 ? -9.085 1.310 8.559 1.0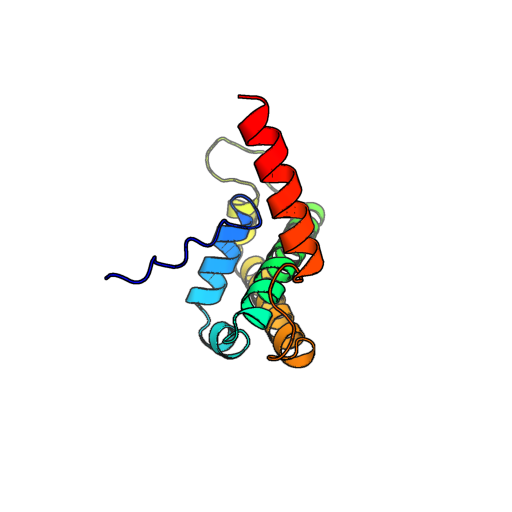0 96.06 83 TYR A O 1
ATOM 664 N N . LYS A 1 84 ? -9.636 -0.352 9.977 1.00 96.44 84 LYS A N 1
ATOM 665 C CA . LYS A 1 84 ? -9.028 -1.410 9.166 1.00 96.44 84 LYS A CA 1
ATOM 666 C C . LYS A 1 84 ? -9.679 -1.494 7.780 1.00 96.44 84 LYS A C 1
ATOM 668 O O . LYS A 1 84 ? -8.956 -1.566 6.788 1.00 96.44 84 LYS A O 1
ATOM 673 N N . ALA A 1 85 ? -11.009 -1.441 7.693 1.00 97.69 85 ALA A N 1
ATOM 674 C CA . ALA A 1 85 ? -11.726 -1.447 6.418 1.00 97.69 85 ALA A CA 1
ATOM 675 C C . ALA A 1 85 ? -11.345 -0.242 5.542 1.00 97.69 85 ALA A C 1
ATOM 677 O O . ALA A 1 85 ? -11.015 -0.429 4.373 1.00 97.69 85 ALA A O 1
ATOM 678 N N . ARG A 1 86 ? -11.265 0.965 6.120 1.00 97.81 86 ARG A N 1
ATOM 679 C CA . ARG A 1 86 ? -10.818 2.178 5.411 1.00 97.81 86 ARG A CA 1
ATOM 680 C C . ARG A 1 86 ? -9.412 2.015 4.825 1.00 97.81 86 ARG A C 1
ATOM 682 O O . ARG A 1 86 ? -9.163 2.426 3.692 1.00 97.81 86 ARG A O 1
ATOM 689 N N . VAL A 1 87 ? -8.481 1.406 5.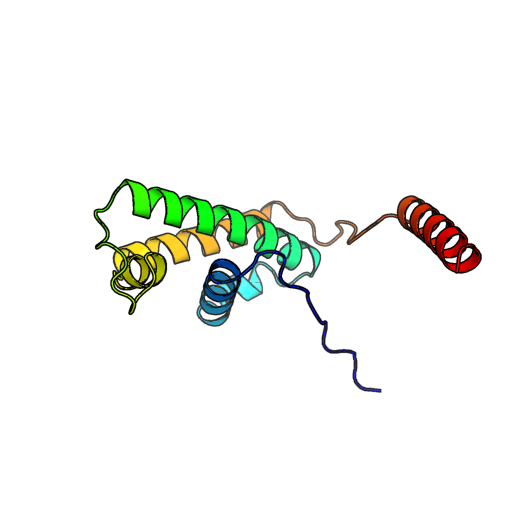563 1.00 97.62 87 VAL A N 1
ATOM 690 C CA . VAL A 1 87 ? -7.125 1.128 5.055 1.00 97.62 87 VAL A CA 1
ATOM 691 C C . VAL A 1 87 ? -7.170 0.132 3.891 1.00 97.62 87 VAL A C 1
ATOM 693 O O . VAL A 1 87 ? -6.573 0.399 2.850 1.00 97.62 87 VAL A O 1
ATOM 696 N N . VAL A 1 88 ? -7.920 -0.965 4.025 1.00 98.12 88 VAL A N 1
ATOM 697 C CA . VAL A 1 88 ? -8.099 -1.973 2.961 1.00 98.12 88 VAL A CA 1
ATOM 698 C C . VAL A 1 88 ? -8.676 -1.356 1.686 1.00 98.12 88 VAL A C 1
ATOM 700 O O . VAL A 1 88 ? -8.147 -1.584 0.599 1.00 98.12 88 VAL A O 1
ATOM 703 N N . GLU A 1 89 ? -9.727 -0.543 1.803 1.00 98.19 89 GLU A N 1
ATOM 704 C CA . GLU A 1 89 ? -10.345 0.154 0.668 1.00 98.19 89 GLU A CA 1
ATOM 705 C C . GLU A 1 89 ? -9.342 1.040 -0.070 1.00 98.19 89 GLU A C 1
ATOM 707 O O . GLU A 1 89 ? -9.296 1.044 -1.298 1.00 98.19 89 GLU A O 1
ATOM 712 N N . ASN A 1 90 ? -8.487 1.748 0.669 1.00 98.25 90 ASN A N 1
ATOM 713 C CA . ASN A 1 90 ? -7.464 2.592 0.066 1.00 98.25 90 ASN A CA 1
ATOM 714 C C . ASN A 1 90 ? -6.383 1.783 -0.655 1.00 98.25 90 ASN A C 1
ATOM 716 O O . ASN A 1 90 ? -5.954 2.189 -1.733 1.00 98.25 90 ASN A O 1
ATOM 720 N N . VAL A 1 91 ? -5.960 0.641 -0.109 1.00 98.19 91 VAL A N 1
ATOM 721 C CA . VAL A 1 91 ? -5.008 -0.245 -0.797 1.00 98.19 91 VAL A CA 1
ATOM 722 C C . VAL A 1 91 ? -5.624 -0.805 -2.083 1.00 98.19 91 VAL A C 1
ATOM 724 O O . VAL A 1 91 ? -4.986 -0.750 -3.133 1.00 98.19 91 VAL A O 1
ATOM 727 N N . ARG A 1 92 ? -6.883 -1.262 -2.043 1.00 98.31 92 ARG A N 1
ATOM 728 C CA . ARG A 1 92 ? -7.607 -1.724 -3.241 1.00 98.31 92 ARG A CA 1
ATOM 729 C C . ARG A 1 92 ? -7.732 -0.628 -4.297 1.00 98.31 92 ARG A C 1
ATOM 731 O O . ARG A 1 92 ? -7.411 -0.865 -5.457 1.00 98.31 92 ARG A O 1
ATOM 738 N N . ALA A 1 93 ? -8.114 0.584 -3.896 1.00 98.50 93 ALA A N 1
ATOM 739 C CA . ALA A 1 93 ? -8.235 1.718 -4.811 1.00 98.50 93 ALA A CA 1
ATOM 740 C C . ALA A 1 93 ? -6.905 2.049 -5.511 1.00 98.50 93 ALA A C 1
ATOM 742 O O . ALA A 1 93 ? -6.895 2.378 -6.697 1.00 98.50 93 ALA A O 1
ATOM 743 N N . VAL A 1 94 ? -5.774 1.923 -4.804 1.00 98.38 94 VAL A N 1
ATOM 744 C CA . VAL A 1 94 ? -4.443 2.082 -5.409 1.00 98.38 94 VAL A CA 1
ATOM 745 C C . VAL A 1 94 ? -4.165 0.976 -6.428 1.00 98.38 94 VAL A C 1
ATOM 747 O O . VAL A 1 94 ? -3.680 1.283 -7.514 1.00 98.38 94 VAL A O 1
ATOM 750 N N . ALA A 1 95 ? -4.486 -0.284 -6.122 1.00 98.25 95 ALA A N 1
ATOM 751 C CA . ALA A 1 95 ? -4.317 -1.391 -7.066 1.00 98.25 95 ALA A CA 1
ATOM 752 C C . ALA A 1 95 ? -5.130 -1.169 -8.352 1.00 98.25 95 ALA A C 1
ATOM 754 O O . ALA A 1 95 ? -4.592 -1.277 -9.452 1.00 98.25 95 ALA A O 1
ATOM 755 N N . GLU A 1 96 ? -6.396 -0.768 -8.222 1.00 98.25 96 GLU A N 1
ATOM 756 C CA . GLU A 1 96 ? -7.256 -0.436 -9.362 1.00 98.25 96 GLU A CA 1
ATOM 757 C C . GLU A 1 96 ? -6.709 0.733 -10.185 1.00 98.25 96 GLU A C 1
ATOM 759 O O . GLU A 1 96 ? -6.751 0.707 -11.415 1.00 98.25 96 GLU A O 1
ATOM 764 N N . GLN A 1 97 ? -6.203 1.776 -9.524 1.00 97.94 97 GLN A N 1
ATOM 765 C CA . GLN A 1 97 ? -5.616 2.918 -10.211 1.00 97.94 97 GLN A CA 1
ATOM 766 C C . GLN A 1 97 ? -4.352 2.516 -10.977 1.00 97.94 97 GLN A C 1
ATOM 768 O O . GLN A 1 97 ? -4.204 2.872 -12.142 1.00 97.94 97 GLN A O 1
ATOM 773 N N . VAL A 1 98 ? -3.473 1.730 -10.358 1.00 96.81 98 VAL A N 1
ATOM 774 C CA . VAL A 1 98 ? -2.257 1.224 -11.003 1.00 96.81 98 VAL A CA 1
ATOM 775 C C . VAL A 1 98 ? -2.591 0.343 -12.203 1.00 96.81 98 VAL A C 1
ATOM 777 O O . VAL A 1 98 ? -1.982 0.514 -13.255 1.00 96.81 98 VAL A O 1
ATOM 780 N N . ALA A 1 99 ? -3.583 -0.541 -12.087 1.00 96.25 99 ALA A N 1
ATOM 781 C CA . ALA A 1 99 ? -4.028 -1.377 -13.199 1.00 96.25 99 ALA A CA 1
ATOM 782 C C . ALA A 1 99 ? -4.534 -0.554 -14.398 1.00 96.25 99 ALA A C 1
ATOM 784 O O . ALA A 1 99 ? -4.352 -0.964 -15.544 1.00 96.25 99 ALA A O 1
ATOM 785 N N . ARG A 1 100 ? -5.148 0.613 -14.150 1.00 96.06 100 ARG A N 1
ATOM 786 C CA . ARG A 1 100 ? -5.596 1.538 -15.206 1.00 96.06 100 ARG A CA 1
ATOM 787 C C . ARG A 1 100 ? -4.458 2.357 -15.811 1.00 96.06 100 ARG A C 1
ATOM 789 O O . ARG A 1 100 ? -4.425 2.532 -17.027 1.00 96.06 100 ARG A O 1
ATOM 796 N N . ASP A 1 101 ? -3.569 2.881 -14.971 1.00 94.69 101 ASP A N 1
ATOM 797 C CA . ASP A 1 101 ? -2.648 3.955 -15.358 1.00 94.69 101 ASP A CA 1
ATOM 798 C C . ASP A 1 101 ? -1.257 3.439 -15.768 1.00 94.69 101 ASP A C 1
ATOM 800 O O . ASP A 1 101 ? -0.535 4.111 -16.508 1.00 94.69 101 ASP A O 1
ATOM 804 N N . VAL A 1 102 ? -0.858 2.252 -15.300 1.00 91.50 102 VAL A N 1
ATOM 805 C CA . VAL A 1 102 ? 0.470 1.680 -15.558 1.00 91.50 102 VAL A CA 1
ATOM 806 C C . VAL A 1 102 ? 0.396 0.649 -16.681 1.00 91.50 102 VAL A C 1
ATOM 808 O O . VAL A 1 102 ? -0.225 -0.411 -16.556 1.00 91.50 102 VAL A O 1
ATOM 811 N N . SER A 1 103 ? 1.078 0.971 -17.780 1.00 87.62 103 SER A N 1
ATOM 812 C CA . SER A 1 103 ? 1.274 0.060 -18.908 1.00 87.62 103 SER A CA 1
ATOM 813 C C . SER A 1 103 ? 2.248 -1.064 -18.557 1.00 87.62 103 SER A C 1
ATOM 815 O O . SER A 1 103 ? 3.281 -0.828 -17.925 1.00 87.62 103 SER A O 1
ATOM 817 N N . ASP A 1 104 ? 1.959 -2.265 -19.053 1.00 81.12 104 ASP A N 1
ATOM 818 C CA . ASP A 1 104 ? 2.807 -3.450 -18.883 1.00 81.12 104 ASP A CA 1
ATOM 819 C C . ASP A 1 104 ? 4.133 -3.340 -19.653 1.00 81.12 104 ASP A C 1
ATOM 821 O O . ASP A 1 104 ? 5.126 -3.960 -19.279 1.00 81.12 104 ASP A O 1
ATOM 825 N N . ASP A 1 105 ? 4.188 -2.479 -20.672 1.00 80.81 105 ASP A N 1
ATOM 826 C CA . ASP A 1 105 ? 5.394 -2.225 -21.466 1.00 80.81 105 ASP A CA 1
ATOM 827 C C . ASP A 1 105 ? 6.262 -1.092 -20.894 1.00 80.81 105 ASP A C 1
ATOM 829 O O . ASP A 1 105 ? 7.250 -0.680 -21.512 1.00 80.81 105 ASP A O 1
ATOM 833 N N . ALA A 1 106 ? 5.911 -0.548 -19.722 1.00 74.62 106 ALA A N 1
ATOM 834 C CA . ALA A 1 106 ? 6.724 0.485 -19.096 1.00 74.62 106 ALA A CA 1
ATOM 835 C C . ALA A 1 106 ? 8.132 -0.072 -18.782 1.00 74.62 106 ALA A C 1
ATOM 837 O O . ALA A 1 106 ? 8.249 -1.146 -18.176 1.00 74.62 106 ALA A O 1
ATOM 838 N N . PRO A 1 107 ? 9.216 0.627 -19.179 1.00 75.50 107 PRO A N 1
ATOM 839 C CA . PRO A 1 107 ? 10.573 0.187 -18.885 1.00 75.50 107 PRO A CA 1
ATOM 840 C C . PRO A 1 107 ? 10.791 0.057 -17.376 1.00 75.50 107 PRO A C 1
ATOM 842 O O . PRO A 1 107 ? 10.585 1.008 -16.623 1.00 75.50 107 PRO A O 1
ATOM 845 N N . LEU A 1 108 ? 11.237 -1.119 -16.936 1.00 74.88 108 LEU A N 1
ATOM 846 C CA . LEU A 1 108 ? 11.596 -1.365 -15.544 1.00 74.88 108 LEU A CA 1
ATOM 847 C C . LEU A 1 108 ? 13.059 -1.021 -15.281 1.00 74.88 108 LEU A C 1
ATOM 849 O O . LEU A 1 108 ? 13.972 -1.565 -15.908 1.00 74.88 108 LEU A O 1
ATOM 853 N N . GLY A 1 109 ? 13.271 -0.171 -14.278 1.00 79.19 109 GLY A N 1
ATOM 854 C CA . GLY A 1 109 ? 14.596 0.166 -13.775 1.00 79.19 109 GLY A CA 1
ATOM 855 C C . GLY A 1 109 ? 15.367 1.173 -14.640 1.00 79.19 109 GLY A C 1
ATOM 856 O O . GLY A 1 109 ? 14.815 1.781 -15.556 1.00 79.19 109 GLY A O 1
ATOM 857 N N . PRO A 1 110 ? 16.653 1.398 -14.320 1.00 83.44 110 PRO A N 1
ATOM 858 C CA . PRO A 1 110 ? 17.480 2.391 -14.998 1.00 83.44 110 PRO A CA 1
ATOM 859 C C . PRO A 1 110 ? 17.687 2.046 -16.477 1.00 83.44 110 PRO A C 1
ATOM 861 O O . PRO A 1 110 ? 17.891 0.877 -16.825 1.00 83.44 110 PRO A O 1
ATOM 864 N N . ASP A 1 111 ? 17.685 3.076 -17.325 1.00 89.12 111 ASP A N 1
ATOM 865 C CA . ASP A 1 111 ? 18.020 2.972 -18.746 1.00 89.12 111 ASP A CA 1
ATOM 866 C C . ASP A 1 111 ? 19.503 2.618 -18.971 1.00 89.12 111 ASP A C 1
ATOM 868 O O . ASP A 1 111 ? 20.314 2.597 -18.039 1.00 89.12 111 ASP A O 1
ATOM 872 N N . GLU A 1 112 ? 19.879 2.300 -20.215 1.00 92.62 112 GLU A N 1
ATOM 873 C CA . GLU A 1 112 ? 21.257 1.878 -20.500 1.00 92.62 112 GLU A CA 1
ATOM 874 C C . GLU A 1 112 ? 22.271 2.982 -20.183 1.00 92.62 112 GLU A C 1
ATOM 876 O O . GLU A 1 112 ? 23.316 2.704 -19.600 1.00 92.62 112 GLU A O 1
ATOM 881 N N . ALA A 1 113 ? 21.927 4.244 -20.449 1.00 93.19 113 ALA A N 1
ATOM 882 C CA . ALA A 1 113 ? 22.782 5.375 -20.114 1.00 93.19 113 ALA A CA 1
ATOM 883 C C . ALA A 1 113 ? 23.015 5.488 -18.594 1.00 93.19 113 ALA A C 1
ATOM 885 O O . ALA A 1 113 ? 24.120 5.792 -18.144 1.00 93.19 113 ALA A O 1
ATOM 886 N N . ALA A 1 114 ? 21.994 5.241 -17.770 1.00 92.62 114 ALA A N 1
ATOM 887 C CA . ALA A 1 114 ? 22.113 5.194 -16.318 1.00 92.62 114 ALA A CA 1
ATOM 888 C C . ALA A 1 114 ? 22.970 4.014 -15.857 1.00 92.62 114 ALA A C 1
ATOM 890 O O . ALA A 1 114 ? 23.793 4.181 -14.953 1.00 92.62 114 ALA A O 1
ATOM 891 N N . ARG A 1 115 ? 22.842 2.847 -16.499 1.00 93.38 115 ARG A N 1
ATOM 892 C CA . ARG A 1 115 ? 23.702 1.688 -16.216 1.00 93.38 115 ARG A CA 1
ATOM 893 C C . ARG A 1 115 ? 25.158 1.969 -16.561 1.00 93.38 115 ARG A C 1
ATOM 895 O O . ARG A 1 115 ? 26.031 1.616 -15.774 1.00 93.38 115 ARG A O 1
ATOM 902 N N . GLU A 1 116 ? 25.437 2.626 -17.681 1.00 96.19 116 GLU A N 1
ATOM 903 C CA . GLU A 1 116 ? 26.794 3.044 -18.045 1.00 96.19 116 GLU A CA 1
ATOM 904 C C . GLU A 1 116 ? 27.392 3.990 -17.003 1.00 96.19 116 GLU A C 1
ATOM 906 O O . GLU A 1 116 ? 28.476 3.716 -16.485 1.00 96.19 116 GLU A O 1
ATOM 911 N N . ARG A 1 117 ? 26.647 5.029 -16.597 1.00 96.25 117 ARG A N 1
ATOM 912 C CA . ARG A 1 117 ? 27.080 5.941 -15.524 1.00 96.25 117 ARG A CA 1
ATOM 913 C C . ARG A 1 117 ? 27.378 5.197 -14.221 1.00 96.25 117 ARG A C 1
ATOM 915 O O . ARG A 1 117 ? 28.369 5.499 -13.558 1.00 96.25 117 ARG A O 1
ATOM 922 N N . PHE A 1 118 ? 26.549 4.215 -13.861 1.00 94.88 118 PHE A N 1
ATOM 923 C CA . PHE A 1 118 ? 26.766 3.399 -12.667 1.00 94.88 118 PHE A CA 1
ATOM 924 C C . PHE A 1 118 ? 28.019 2.519 -12.782 1.00 94.88 118 PHE A C 1
ATOM 926 O O . PHE A 1 118 ? 28.809 2.461 -11.842 1.00 94.88 118 PHE A O 1
ATOM 933 N N . ARG A 1 119 ? 28.246 1.869 -13.933 1.00 95.88 119 ARG A N 1
ATOM 934 C CA . ARG A 1 119 ? 29.455 1.060 -14.174 1.00 95.88 119 ARG A CA 1
ATOM 935 C C . ARG A 1 119 ? 30.720 1.909 -14.062 1.00 95.88 119 ARG A C 1
ATOM 937 O O . ARG A 1 119 ? 31.677 1.477 -13.426 1.00 95.88 119 ARG A O 1
ATOM 944 N N . ASP A 1 120 ? 30.720 3.106 -14.641 1.00 95.81 120 ASP A N 1
ATOM 945 C CA . ASP A 1 120 ? 31.865 4.017 -14.567 1.00 95.81 120 ASP A CA 1
ATOM 946 C C . ASP A 1 120 ? 32.128 4.493 -13.135 1.00 95.81 120 ASP A C 1
ATOM 948 O O . ASP A 1 120 ? 33.277 4.514 -12.691 1.00 95.81 120 ASP A O 1
ATOM 952 N N . PHE A 1 121 ? 31.071 4.824 -12.388 1.00 95.06 121 PHE A N 1
ATOM 953 C CA . PHE A 1 121 ? 31.174 5.138 -10.964 1.00 95.06 121 PHE A CA 1
ATOM 954 C C . PHE A 1 121 ? 31.778 3.971 -10.167 1.00 95.06 121 PHE A C 1
ATOM 956 O O . PHE A 1 121 ? 32.735 4.170 -9.418 1.00 95.06 121 PHE A O 1
ATOM 963 N N . ALA A 1 122 ? 31.268 2.752 -10.367 1.00 94.88 122 ALA A N 1
ATOM 964 C CA . ALA A 1 122 ? 31.731 1.563 -9.658 1.00 94.88 122 ALA A CA 1
ATOM 965 C C . ALA A 1 122 ? 33.207 1.248 -9.949 1.00 94.88 122 ALA A C 1
ATOM 967 O O . ALA A 1 122 ? 33.956 0.962 -9.017 1.00 94.88 122 ALA A O 1
ATOM 968 N N . ARG A 1 123 ? 33.658 1.365 -11.211 1.00 95.06 123 ARG A N 1
ATOM 969 C CA . ARG A 1 123 ? 35.082 1.198 -11.563 1.00 95.06 123 ARG A CA 1
ATOM 970 C C . ARG A 1 123 ? 35.971 2.176 -10.793 1.00 95.06 123 ARG A C 1
ATOM 972 O O . ARG A 1 123 ? 36.937 1.746 -10.175 1.00 95.06 123 ARG A O 1
ATOM 979 N N . ARG A 1 124 ? 35.602 3.463 -10.747 1.00 93.81 124 ARG A N 1
ATOM 980 C CA . ARG A 1 124 ? 36.369 4.488 -10.013 1.00 93.81 124 ARG A CA 1
ATOM 981 C C . ARG A 1 124 ? 36.468 4.206 -8.514 1.00 93.81 124 ARG A C 1
ATOM 983 O O . ARG A 1 124 ? 37.486 4.530 -7.919 1.00 93.81 124 ARG A O 1
ATOM 990 N N . GLN A 1 125 ? 35.422 3.655 -7.893 1.00 92.00 125 GLN A N 1
ATOM 991 C CA . GLN A 1 125 ? 35.451 3.304 -6.466 1.00 92.00 125 GLN A CA 1
ATOM 992 C C . GLN A 1 125 ? 36.351 2.093 -6.185 1.00 92.00 125 GLN A C 1
ATOM 994 O O . GLN A 1 125 ? 37.071 2.085 -5.190 1.00 92.00 125 GLN A O 1
ATOM 999 N N . LEU A 1 126 ? 36.361 1.102 -7.080 1.00 88.50 126 LEU A N 1
ATOM 1000 C CA . LEU A 1 126 ? 37.217 -0.080 -6.951 1.00 88.50 126 LEU A CA 1
ATOM 1001 C C . LEU A 1 126 ? 38.703 0.233 -7.173 1.00 88.50 126 LEU A C 1
ATOM 1003 O O . LEU A 1 126 ? 39.545 -0.400 -6.557 1.00 88.50 126 LEU A O 1
ATOM 1007 N N . GLU A 1 127 ? 39.030 1.217 -8.013 1.00 86.75 127 GLU A N 1
ATOM 1008 C CA . GLU A 1 127 ? 40.411 1.687 -8.227 1.00 86.75 127 GLU A CA 1
ATOM 1009 C C . GLU A 1 127 ? 40.960 2.534 -7.062 1.00 86.75 127 GLU A C 1
ATOM 1011 O O . GLU A 1 127 ? 42.165 2.764 -6.982 1.00 86.75 127 GLU A O 1
ATOM 1016 N N . GLN A 1 128 ? 40.089 3.026 -6.175 1.00 73.88 128 GLN A N 1
ATOM 1017 C CA . GLN A 1 128 ? 40.453 3.815 -4.988 1.00 73.88 128 GLN A CA 1
ATOM 1018 C C . GLN A 1 128 ? 40.644 2.961 -3.724 1.00 73.88 128 GLN A C 1
ATOM 1020 O O . GLN A 1 128 ? 40.999 3.512 -2.681 1.00 73.88 128 GLN A O 1
ATOM 1025 N N . THR A 1 129 ? 40.392 1.651 -3.810 1.00 53.00 129 THR A N 1
ATOM 1026 C CA . THR A 1 129 ? 40.551 0.677 -2.716 1.00 53.00 129 THR A CA 1
ATOM 1027 C C . THR A 1 129 ? 41.826 -0.132 -2.919 1.00 53.00 129 THR A C 1
ATOM 1029 O O . THR A 1 129 ? 42.533 -0.367 -1.915 1.00 53.00 129 THR A O 1
#

Sequence (129 aa):
MTRPEEVWIPLVDEPIGTIVAQIQADHAEIDALVDTPQRLLAFRTFAYIRVGLVLGELLVENDIEPYNGSKTWIDQLLGNPEYKARVVENVRAVAEQVARDVSDDAPLGPDEAARERFRDFARRQLEQT

Foldseek 3Di:
DPDPPPPDDQPDDPDLSVLLVVLCVVDVVLCVLQVAPQLVVQLSVVLSVQLVVLLVVQPVVDDADPDPPDDDSVRVQCVDVVSVVVSSVSSSVSSNVSSVPTDSPPDPDDDPVVVVVVVVVVVVVVVVD

Radius of gyration: 19.06 Å; chains: 1; bounding box: 54×37×49 Å

pLDDT: mean 87.24, std 14.45, range [33.69, 98.5]